Protein AF-A0A2S5DMB1-F1 (afdb_monomer_lite)

Radius of gyration: 17.58 Å; chains: 1; bounding box: 36×30×65 Å

pLDDT: mean 81.44, std 17.55, range [37.91, 97.0]

Sequence (136 aa):
MNVGLAYHMALEALRQGRATDTDMNHLALALNMAMALCELGRGADELSRVHEAQDALVRCEPYSRTVGHWIVNGDTYKLLCDVLGLHDQQLAQAKQKEIREACKYVNRQRHAGNVIRLEEVAGHDREAGIERGSAV

Organism: NCBI:txid488447

Secondary structure (DSSP, 8-state):
--HHHHHHHHHHHHHTT---HHHHHHHHHHHHHHHHHHHTTSSGGGHHHHHHHHHHHHHHHHHHHHHTS----HHHHHHHHHHHHHHHHHHHH--HHHHHHHHHHHHHHHHHT-S--PPP----------------

Foldseek 3Di:
DPLLVLQVVLLVCQVVQNHALSNLQSLLVLLLLLLLLLVVVLPVVCNVLSVVLNVQSVVQQVVCLVVVTTHDDPVSSVSSVVSSVSSVVSVVPDDPVSSVSSVVVSVVVVVVVNGDDRDHPPDPPPCPDPPDDDDD

Structure (mmCIF, N/CA/C/O backbone):
data_AF-A0A2S5DMB1-F1
#
_entry.id   AF-A0A2S5DMB1-F1
#
loop_
_atom_site.group_PDB
_atom_site.id
_atom_site.type_symbol
_atom_site.label_atom_id
_atom_site.label_alt_id
_atom_site.label_comp_id
_atom_site.label_asym_id
_atom_site.label_entity_id
_atom_site.label_seq_id
_atom_site.pdbx_PDB_ins_code
_atom_site.Cartn_x
_atom_site.Cartn_y
_atom_site.Cartn_z
_atom_site.occupancy
_atom_site.B_iso_or_equiv
_atom_site.auth_seq_id
_atom_site.auth_comp_id
_atom_site.auth_asym_id
_atom_site.auth_atom_id
_atom_site.pdbx_PDB_model_num
ATOM 1 N N . MET A 1 1 ? -10.252 15.011 -5.453 1.00 47.59 1 MET A N 1
ATOM 2 C CA . MET A 1 1 ? -10.346 13.619 -5.942 1.00 47.59 1 MET A CA 1
ATOM 3 C C . MET A 1 1 ? -10.550 12.720 -4.727 1.00 47.59 1 MET A C 1
ATOM 5 O O . MET A 1 1 ? -9.882 12.952 -3.727 1.00 47.59 1 MET A O 1
ATOM 9 N N . ASN A 1 2 ? -11.518 11.797 -4.745 1.00 60.41 2 ASN A N 1
ATOM 10 C CA . ASN A 1 2 ? -11.682 10.825 -3.656 1.00 60.41 2 ASN A CA 1
ATOM 11 C C . ASN A 1 2 ? -10.472 9.882 -3.695 1.00 60.41 2 ASN A C 1
ATOM 13 O O . ASN A 1 2 ? -10.219 9.296 -4.746 1.00 60.41 2 ASN A O 1
ATOM 17 N N . VAL A 1 3 ? -9.721 9.776 -2.594 1.00 62.50 3 VAL A N 1
ATOM 18 C CA . VAL A 1 3 ? -8.474 8.994 -2.536 1.00 62.50 3 VAL A CA 1
ATOM 19 C C . VAL A 1 3 ? -8.703 7.543 -2.977 1.00 62.50 3 VAL A C 1
ATOM 21 O O . VAL A 1 3 ? -7.861 7.002 -3.681 1.00 62.50 3 VAL A O 1
ATOM 24 N N . GLY A 1 4 ? -9.896 6.996 -2.688 1.00 73.81 4 GLY A N 1
ATOM 25 C CA . GLY A 1 4 ? -10.369 5.684 -3.138 1.00 73.81 4 GLY A CA 1
ATOM 26 C C . GLY A 1 4 ? -10.290 5.482 -4.649 1.00 73.81 4 GLY A C 1
ATOM 27 O O . GLY A 1 4 ? -9.726 4.517 -5.146 1.00 73.81 4 GLY A O 1
ATOM 28 N N . LEU A 1 5 ? -10.823 6.441 -5.405 1.00 83.62 5 LEU A N 1
ATOM 29 C CA . LEU A 1 5 ? -10.859 6.357 -6.864 1.00 83.62 5 LEU A CA 1
ATOM 30 C C . LEU A 1 5 ? -9.452 6.476 -7.474 1.00 83.62 5 LEU A C 1
ATOM 32 O O . LEU A 1 5 ? -9.167 5.834 -8.480 1.00 83.62 5 LEU A O 1
ATOM 36 N N . ALA A 1 6 ? -8.576 7.277 -6.861 1.00 88.19 6 ALA A N 1
ATOM 37 C CA . ALA A 1 6 ? -7.246 7.558 -7.391 1.00 88.19 6 ALA A CA 1
ATOM 38 C C . ALA A 1 6 ? -6.351 6.309 -7.429 1.00 88.19 6 ALA A C 1
ATOM 40 O O . ALA A 1 6 ? -5.751 6.029 -8.465 1.00 88.19 6 ALA A O 1
ATOM 41 N N . TYR A 1 7 ? -6.285 5.528 -6.342 1.00 91.31 7 TYR A N 1
ATOM 42 C CA . TYR A 1 7 ? -5.443 4.324 -6.330 1.00 91.31 7 TYR A CA 1
ATOM 43 C C . TYR A 1 7 ? -6.044 3.161 -7.123 1.00 91.31 7 TYR A C 1
ATOM 45 O O . TYR A 1 7 ? -5.295 2.378 -7.697 1.00 91.31 7 TYR A O 1
ATOM 53 N N . HIS A 1 8 ? -7.374 3.063 -7.230 1.00 93.50 8 HIS A N 1
ATOM 54 C CA . HIS A 1 8 ? -8.011 2.066 -8.101 1.00 93.50 8 HIS A CA 1
ATOM 55 C C . HIS A 1 8 ? -7.725 2.344 -9.584 1.00 93.50 8 HIS A C 1
ATOM 57 O O . HIS A 1 8 ? -7.409 1.426 -10.339 1.00 93.50 8 HIS A O 1
ATOM 63 N N . MET A 1 9 ? -7.750 3.617 -10.001 1.00 93.50 9 MET A N 1
ATOM 64 C CA . MET A 1 9 ? -7.320 4.012 -11.349 1.00 93.50 9 MET A CA 1
ATOM 65 C C . MET A 1 9 ? -5.828 3.749 -11.573 1.00 93.50 9 MET A C 1
ATOM 67 O O . MET A 1 9 ? -5.454 3.241 -12.629 1.00 93.50 9 MET A O 1
ATOM 71 N N . ALA A 1 10 ? -4.990 4.036 -10.575 1.00 94.19 10 ALA A N 1
ATOM 72 C CA . ALA A 1 10 ? -3.560 3.756 -10.634 1.00 94.19 10 ALA A CA 1
ATOM 73 C C . ALA A 1 10 ? -3.262 2.256 -10.787 1.00 94.19 10 ALA A C 1
ATOM 75 O O . ALA A 1 10 ? -2.401 1.871 -11.575 1.00 94.19 10 ALA A O 1
ATOM 76 N N . LEU A 1 11 ? -4.004 1.396 -10.082 1.00 94.62 11 LEU A N 1
ATOM 77 C CA . LEU A 1 11 ? -3.867 -0.057 -10.167 1.00 94.62 11 LEU A CA 1
ATOM 78 C C . LEU A 1 11 ? -4.248 -0.584 -11.559 1.00 94.62 11 LEU A C 1
ATOM 80 O O . LEU A 1 11 ? -3.586 -1.473 -12.097 1.00 94.62 11 LEU A O 1
ATOM 84 N N . GLU A 1 12 ? -5.288 -0.019 -12.169 1.00 94.50 12 GLU A N 1
ATOM 85 C CA . GLU A 1 12 ? -5.675 -0.349 -13.540 1.00 94.50 12 GLU A CA 1
ATOM 86 C C . GLU A 1 12 ? -4.641 0.151 -14.561 1.00 94.50 12 GLU A C 1
ATOM 88 O O . GLU A 1 12 ? -4.271 -0.586 -15.476 1.00 94.50 12 GLU A O 1
ATOM 93 N N . ALA A 1 13 ? -4.111 1.365 -14.383 1.00 93.25 13 ALA A N 1
ATOM 94 C CA . ALA A 1 13 ? -3.025 1.882 -15.212 1.00 93.25 13 ALA A CA 1
ATOM 95 C C . ALA A 1 13 ? -1.773 0.997 -15.108 1.00 93.25 13 ALA A C 1
ATOM 97 O O . ALA A 1 13 ? -1.157 0.679 -16.128 1.00 93.25 13 ALA A O 1
ATOM 98 N N . LEU A 1 14 ? -1.441 0.527 -13.902 1.00 93.19 14 LEU A N 1
ATOM 99 C CA . LEU A 1 14 ? -0.328 -0.390 -13.658 1.00 93.19 14 LEU A CA 1
ATOM 100 C C . LEU A 1 14 ? -0.544 -1.732 -14.364 1.00 93.19 14 LEU A C 1
ATOM 102 O O . LEU A 1 14 ? 0.359 -2.222 -15.038 1.00 93.19 14 LEU A O 1
ATOM 106 N N . ARG A 1 15 ? -1.762 -2.286 -14.300 1.00 93.06 15 ARG A N 1
ATOM 107 C CA . ARG A 1 15 ? -2.136 -3.523 -15.010 1.00 93.06 15 ARG A CA 1
ATOM 108 C C . ARG A 1 15 ? -1.957 -3.409 -16.525 1.00 93.06 15 ARG A C 1
ATOM 110 O O . ARG A 1 15 ? -1.623 -4.389 -17.185 1.00 93.06 15 ARG A O 1
ATOM 117 N N . GLN A 1 16 ? -2.193 -2.222 -17.078 1.00 91.25 16 GLN A N 1
ATOM 118 C CA . GLN A 1 16 ? -2.045 -1.937 -18.506 1.00 91.25 16 GLN A CA 1
ATOM 119 C C . GLN A 1 16 ? -0.610 -1.552 -18.913 1.00 91.25 16 GLN A C 1
ATOM 121 O O . GLN A 1 16 ? -0.381 -1.299 -20.096 1.00 91.25 16 GLN A O 1
ATOM 126 N N . GLY A 1 17 ? 0.337 -1.466 -17.969 1.00 89.00 17 GLY A N 1
ATOM 127 C CA . GLY A 1 17 ? 1.700 -0.980 -18.224 1.00 89.00 17 GLY A CA 1
ATOM 128 C C . GLY A 1 17 ? 1.767 0.517 -18.552 1.00 89.00 17 GLY A C 1
ATOM 129 O O . GLY A 1 17 ? 2.652 0.954 -19.281 1.00 89.00 17 GLY A O 1
ATOM 130 N N . ARG A 1 18 ? 0.794 1.303 -18.072 1.00 90.50 18 ARG A N 1
ATOM 131 C CA . ARG A 1 18 ? 0.637 2.746 -18.341 1.00 90.50 18 ARG A CA 1
ATOM 132 C C . ARG A 1 18 ? 0.703 3.608 -17.080 1.00 90.50 18 ARG A C 1
ATOM 134 O O . ARG A 1 18 ? 0.425 4.801 -17.164 1.00 90.50 18 ARG A O 1
ATOM 141 N N . ALA A 1 19 ? 1.019 3.016 -15.929 1.00 91.62 19 ALA A N 1
ATOM 142 C CA . ALA A 1 19 ? 1.144 3.762 -14.685 1.00 91.62 19 ALA A CA 1
ATOM 143 C C . ALA A 1 19 ? 2.264 4.802 -14.789 1.00 91.62 19 ALA A C 1
ATOM 145 O O . ALA A 1 19 ? 3.372 4.516 -15.245 1.00 91.62 19 ALA A O 1
ATOM 146 N N . THR A 1 20 ? 1.939 6.010 -14.354 1.00 89.44 20 THR A N 1
ATOM 147 C CA . THR A 1 20 ? 2.851 7.141 -14.199 1.00 89.44 20 THR A CA 1
ATOM 148 C C . THR A 1 20 ? 3.368 7.218 -12.765 1.00 89.44 20 THR A C 1
ATOM 150 O O . THR A 1 20 ? 2.809 6.603 -11.859 1.00 89.44 20 THR A O 1
ATOM 153 N N . ASP A 1 21 ? 4.372 8.051 -12.505 1.00 87.38 21 ASP A N 1
ATOM 154 C CA . ASP A 1 21 ? 4.840 8.296 -11.132 1.00 87.38 21 ASP A CA 1
ATOM 155 C C . ASP A 1 21 ? 3.736 8.849 -10.225 1.00 87.38 21 ASP A C 1
ATOM 157 O O . ASP A 1 21 ? 3.696 8.565 -9.029 1.00 87.38 21 ASP A O 1
ATOM 161 N N . THR A 1 22 ? 2.791 9.602 -10.794 1.00 88.62 22 THR A N 1
ATOM 162 C CA . THR A 1 22 ? 1.613 10.080 -10.061 1.00 88.62 22 THR A CA 1
ATOM 163 C C . THR A 1 22 ? 0.719 8.914 -9.636 1.00 88.62 22 THR A C 1
ATOM 165 O O . THR A 1 22 ? 0.284 8.865 -8.485 1.00 88.62 22 THR A O 1
ATOM 168 N N . ASP A 1 23 ? 0.483 7.945 -10.523 1.00 91.62 23 ASP A N 1
ATOM 169 C CA . ASP A 1 23 ? -0.277 6.731 -10.205 1.00 91.62 23 ASP A CA 1
ATOM 170 C C . ASP A 1 23 ? 0.407 5.939 -9.088 1.00 91.62 23 ASP A C 1
ATOM 172 O O . ASP A 1 23 ? -0.218 5.559 -8.096 1.00 91.62 23 ASP A O 1
ATOM 176 N N . MET A 1 24 ? 1.721 5.769 -9.194 1.00 91.25 24 MET A N 1
ATOM 177 C CA . MET A 1 24 ? 2.496 5.035 -8.200 1.00 91.25 24 MET A CA 1
ATOM 178 C C . MET A 1 24 ? 2.544 5.750 -6.848 1.00 91.25 24 MET A C 1
ATOM 180 O O . MET A 1 24 ? 2.471 5.100 -5.805 1.00 91.25 24 MET A O 1
ATOM 184 N N . ASN A 1 25 ? 2.564 7.084 -6.837 1.00 88.88 25 ASN A N 1
ATOM 185 C CA . ASN A 1 25 ? 2.428 7.874 -5.616 1.00 88.88 25 ASN A CA 1
ATOM 186 C C . ASN A 1 25 ? 1.043 7.728 -4.967 1.00 88.88 25 ASN A C 1
ATOM 188 O O . ASN A 1 25 ? 0.949 7.689 -3.737 1.00 88.88 25 ASN A O 1
ATOM 192 N N . HIS A 1 26 ? -0.033 7.592 -5.752 1.00 91.31 26 HIS A N 1
ATOM 193 C CA . HIS A 1 26 ? -1.355 7.270 -5.206 1.00 91.31 26 HIS A CA 1
ATOM 194 C C . HIS A 1 26 ? -1.382 5.881 -4.558 1.00 91.31 26 HIS A C 1
ATOM 196 O O . HIS A 1 26 ? -1.929 5.740 -3.461 1.00 91.31 26 HIS A O 1
ATOM 202 N N . LEU A 1 27 ? -0.758 4.878 -5.188 1.00 94.19 27 LEU A N 1
ATOM 203 C CA . LEU A 1 27 ? -0.616 3.537 -4.608 1.00 94.19 27 LEU A CA 1
ATOM 204 C C . LEU A 1 27 ? 0.197 3.583 -3.308 1.00 94.1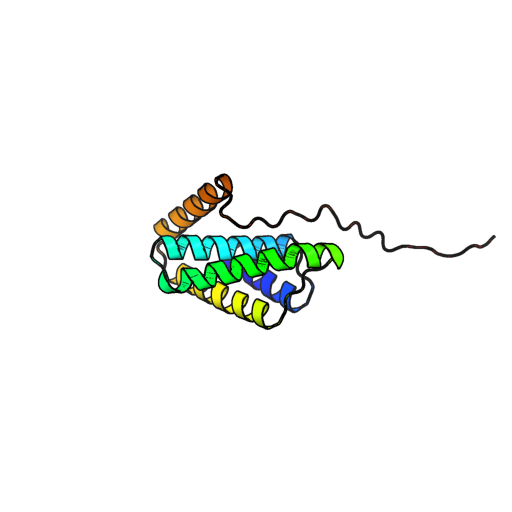9 27 LEU A C 1
ATOM 206 O O . LEU A 1 27 ? -0.259 3.079 -2.284 1.00 94.19 27 LEU A O 1
ATOM 210 N N . ALA A 1 28 ? 1.352 4.254 -3.311 1.00 92.31 28 ALA A N 1
ATOM 211 C CA . ALA A 1 28 ? 2.190 4.407 -2.125 1.00 92.31 28 ALA A CA 1
ATOM 212 C C . ALA A 1 28 ? 1.419 5.072 -0.974 1.00 92.31 28 ALA A C 1
ATOM 214 O O . ALA A 1 28 ? 1.441 4.584 0.156 1.00 92.31 28 ALA A O 1
ATOM 215 N N . LEU A 1 29 ? 0.679 6.153 -1.247 1.00 90.19 29 LEU A N 1
ATOM 216 C CA . LEU A 1 29 ? -0.155 6.816 -0.244 1.00 90.19 29 LEU A CA 1
ATOM 217 C C . LEU A 1 29 ? -1.206 5.868 0.352 1.00 90.19 29 LEU A C 1
ATOM 219 O O . LEU A 1 29 ? -1.371 5.854 1.572 1.00 90.19 29 LEU A O 1
ATOM 223 N N . ALA A 1 30 ? -1.887 5.075 -0.478 1.00 93.38 30 ALA A N 1
ATOM 224 C CA . ALA A 1 30 ? -2.884 4.110 -0.021 1.00 93.38 30 ALA A CA 1
ATOM 225 C C . ALA A 1 30 ? -2.264 3.024 0.877 1.00 93.38 30 ALA A C 1
ATOM 227 O O . ALA A 1 30 ? -2.780 2.765 1.963 1.00 93.38 30 ALA A O 1
ATOM 228 N N . LEU A 1 31 ? -1.109 2.464 0.498 1.00 94.69 31 LEU A N 1
ATOM 229 C CA . LEU A 1 31 ? -0.389 1.481 1.320 1.00 94.69 31 LEU A CA 1
ATOM 230 C C . LEU A 1 31 ? 0.072 2.075 2.660 1.00 94.69 31 LEU A C 1
ATOM 232 O O . LEU A 1 31 ? -0.092 1.460 3.712 1.00 94.69 31 LEU A O 1
ATOM 236 N N . ASN A 1 32 ? 0.589 3.305 2.647 1.00 93.25 32 ASN A N 1
ATOM 237 C CA . ASN A 1 32 ? 0.995 4.009 3.865 1.00 93.25 32 ASN A CA 1
ATOM 238 C C . ASN A 1 32 ? -0.199 4.273 4.800 1.00 93.25 32 ASN A C 1
ATOM 240 O O . ASN A 1 32 ? -0.072 4.176 6.022 1.00 93.25 32 ASN A O 1
ATOM 244 N N . MET A 1 33 ? -1.368 4.591 4.238 1.00 92.56 33 MET A N 1
ATOM 245 C CA . MET A 1 33 ? -2.609 4.732 5.000 1.00 92.56 33 MET A CA 1
ATOM 246 C C . MET A 1 33 ? -3.090 3.389 5.557 1.00 92.56 33 MET A C 1
ATOM 248 O O . MET A 1 33 ? -3.521 3.346 6.709 1.00 92.56 33 MET A O 1
ATOM 252 N N . ALA A 1 34 ? -2.977 2.302 4.790 1.00 95.00 34 ALA A N 1
ATOM 253 C CA . ALA A 1 34 ? -3.315 0.959 5.252 1.00 95.00 34 ALA A CA 1
ATOM 254 C C . ALA A 1 34 ? -2.447 0.530 6.443 1.00 95.00 34 ALA A C 1
ATOM 256 O O . ALA A 1 34 ? -2.975 0.046 7.445 1.00 95.00 34 ALA A O 1
ATOM 257 N N . MET A 1 35 ? -1.138 0.799 6.381 1.00 94.62 35 MET A N 1
ATOM 258 C CA . MET A 1 35 ? -0.189 0.562 7.475 1.00 94.62 35 MET A CA 1
ATOM 259 C C . MET A 1 35 ? -0.580 1.370 8.716 1.00 94.62 35 MET A C 1
ATOM 261 O O . MET A 1 35 ? -0.724 0.818 9.802 1.00 94.62 35 MET A O 1
ATOM 265 N N . ALA A 1 36 ? -0.828 2.673 8.553 1.00 92.38 36 ALA A N 1
ATOM 266 C CA . ALA A 1 36 ? -1.221 3.541 9.660 1.00 92.38 36 ALA A CA 1
ATOM 267 C C . ALA A 1 36 ? -2.529 3.089 10.332 1.00 92.38 36 ALA A C 1
ATOM 269 O O . ALA A 1 36 ? -2.686 3.238 11.540 1.00 92.38 36 ALA A O 1
ATOM 270 N N . LEU A 1 37 ? -3.473 2.541 9.565 1.00 92.81 37 LEU A N 1
ATOM 271 C CA . LEU A 1 37 ? -4.716 1.991 10.102 1.00 92.81 37 LEU A CA 1
ATOM 272 C C . LEU A 1 37 ? -4.485 0.653 10.822 1.00 92.81 37 LEU A C 1
ATOM 274 O O . LEU A 1 37 ? -5.076 0.455 11.884 1.00 92.81 37 LEU A O 1
ATOM 278 N N . CYS A 1 38 ? -3.584 -0.204 10.328 1.00 94.25 38 CYS A N 1
ATOM 279 C CA . CYS A 1 38 ? -3.158 -1.417 11.038 1.00 94.25 38 CYS A CA 1
ATOM 280 C C . CYS A 1 38 ? -2.554 -1.081 12.409 1.00 94.25 38 CYS A C 1
ATOM 282 O O . CYS A 1 38 ? -2.963 -1.657 13.413 1.00 94.25 38 CYS A O 1
ATOM 284 N N . GLU A 1 39 ? -1.669 -0.082 12.465 1.00 89.50 39 GLU A N 1
ATOM 285 C CA . GLU A 1 39 ? -1.036 0.425 13.697 1.00 89.50 39 GLU A CA 1
ATOM 286 C C . GLU A 1 39 ? -2.044 1.017 14.698 1.00 89.50 39 GLU A C 1
ATOM 288 O O . GLU A 1 39 ? -1.827 1.018 15.909 1.00 89.50 39 GLU A O 1
ATOM 293 N N . LEU A 1 40 ? -3.188 1.501 14.208 1.00 88.56 40 LEU A N 1
ATOM 294 C CA . LEU A 1 40 ? -4.310 1.962 15.034 1.00 88.56 40 LEU A CA 1
ATOM 295 C C . LEU A 1 40 ? -5.286 0.827 15.404 1.00 88.56 40 LEU A C 1
ATOM 297 O O . LEU A 1 40 ? -6.359 1.087 15.950 1.00 88.56 40 LEU A O 1
ATOM 301 N N . GLY A 1 41 ? -4.929 -0.428 15.116 1.00 90.12 41 GLY A N 1
ATOM 302 C CA . GLY A 1 41 ? -5.691 -1.627 15.466 1.00 90.12 41 GLY A CA 1
ATOM 303 C C . GLY A 1 41 ? -6.706 -2.080 14.412 1.00 90.12 41 GLY A C 1
ATOM 304 O O . GLY A 1 41 ? -7.491 -2.991 14.673 1.00 90.12 41 GLY A O 1
ATOM 305 N N . ARG A 1 42 ? -6.733 -1.474 13.218 1.00 91.12 42 ARG A N 1
ATOM 306 C CA . ARG A 1 42 ? -7.642 -1.861 12.126 1.00 91.12 42 ARG A CA 1
ATOM 307 C C . ARG A 1 42 ? -6.939 -2.813 11.166 1.00 91.12 42 ARG A C 1
ATOM 309 O O . ARG A 1 42 ? -6.265 -2.373 10.245 1.00 91.12 42 ARG A O 1
ATOM 316 N N . GLY A 1 43 ? -7.126 -4.115 11.373 1.00 91.25 43 GLY A N 1
ATOM 317 C CA . GLY A 1 43 ? -6.443 -5.142 10.579 1.00 91.25 43 GLY A CA 1
ATOM 318 C C . GLY A 1 43 ? -4.988 -5.341 11.004 1.00 91.25 43 GLY A C 1
ATOM 319 O O . GLY A 1 43 ? -4.135 -5.557 10.156 1.00 91.25 43 GLY A O 1
ATOM 320 N N . ALA A 1 44 ? -4.700 -5.246 12.307 1.00 92.06 44 ALA A N 1
ATOM 321 C CA . ALA A 1 44 ? -3.346 -5.379 12.853 1.00 92.06 44 ALA A CA 1
ATOM 322 C C . ALA A 1 44 ? -2.633 -6.674 12.411 1.00 92.06 44 ALA A C 1
ATOM 324 O O . ALA A 1 44 ? -1.433 -6.648 12.151 1.00 92.06 44 ALA A O 1
ATOM 325 N N . ASP A 1 45 ? -3.378 -7.772 12.249 1.00 95.12 45 ASP A N 1
ATOM 326 C CA . ASP A 1 45 ? -2.844 -9.065 11.798 1.00 95.12 45 ASP A CA 1
ATOM 327 C C . ASP A 1 45 ? -2.313 -9.031 10.349 1.00 95.12 45 ASP A C 1
ATOM 329 O O . ASP A 1 45 ? -1.485 -9.855 9.970 1.00 95.12 45 ASP A O 1
ATOM 333 N N . GLU A 1 46 ? -2.731 -8.049 9.544 1.00 96.31 46 GLU A N 1
ATOM 334 C CA . GLU A 1 46 ? -2.296 -7.879 8.153 1.00 96.31 46 GLU A CA 1
ATOM 335 C C . GLU A 1 46 ? -1.078 -6.948 8.015 1.00 96.31 46 GLU A C 1
ATOM 337 O O . GLU A 1 46 ? -0.579 -6.755 6.906 1.00 96.31 46 GLU A O 1
ATOM 342 N N . LEU A 1 47 ? -0.551 -6.382 9.111 1.00 94.19 47 LEU A N 1
ATOM 343 C CA . LEU A 1 47 ? 0.545 -5.401 9.066 1.00 94.19 47 LEU A CA 1
ATOM 344 C C . LEU A 1 47 ? 1.775 -5.924 8.306 1.00 94.19 47 LEU A C 1
ATOM 346 O O . LEU A 1 47 ? 2.351 -5.206 7.489 1.00 94.19 47 LEU A O 1
ATOM 350 N N . SER A 1 48 ? 2.141 -7.194 8.507 1.00 94.44 48 SER A N 1
ATOM 351 C CA . SER A 1 48 ? 3.260 -7.817 7.784 1.00 94.44 48 SER A CA 1
ATOM 352 C C . SER A 1 48 ? 3.031 -7.847 6.271 1.00 94.44 48 SER A C 1
ATOM 354 O O . SER A 1 48 ? 3.968 -7.648 5.504 1.00 94.44 48 SER A O 1
ATOM 356 N N . ARG A 1 49 ? 1.789 -8.077 5.834 1.00 95.81 49 ARG A N 1
ATOM 357 C CA . ARG A 1 49 ? 1.420 -8.121 4.415 1.00 95.81 49 ARG A CA 1
ATOM 358 C C . ARG A 1 49 ? 1.401 -6.726 3.799 1.00 95.81 49 ARG A C 1
ATOM 360 O O . ARG A 1 49 ? 1.794 -6.551 2.648 1.00 95.81 49 ARG A O 1
ATOM 367 N N . VAL A 1 50 ? 0.990 -5.720 4.573 1.00 95.88 50 VAL A N 1
ATOM 368 C CA . VAL A 1 50 ? 1.087 -4.315 4.160 1.00 95.88 50 VAL A CA 1
ATOM 369 C C . VAL A 1 50 ? 2.548 -3.915 3.950 1.00 95.88 50 VAL A C 1
ATOM 371 O O . VAL A 1 50 ? 2.859 -3.316 2.922 1.00 95.88 50 VAL A O 1
ATOM 374 N N . HIS A 1 51 ? 3.447 -4.290 4.865 1.00 94.31 51 HIS A N 1
ATOM 375 C CA . HIS A 1 51 ? 4.885 -4.057 4.701 1.00 94.31 51 HIS A CA 1
ATOM 376 C C . HIS A 1 51 ? 5.466 -4.786 3.486 1.00 94.31 51 HIS A C 1
ATOM 378 O O . HIS A 1 51 ? 6.238 -4.203 2.731 1.00 94.31 51 HIS A O 1
ATOM 384 N N . GLU A 1 52 ? 5.044 -6.023 3.226 1.00 95.12 52 GLU A N 1
ATOM 385 C CA . GLU A 1 52 ? 5.475 -6.754 2.033 1.00 95.12 52 GLU A CA 1
ATOM 386 C C . GLU A 1 52 ? 5.072 -6.031 0.734 1.00 95.12 52 GLU A C 1
ATOM 388 O O . GLU A 1 52 ? 5.880 -5.910 -0.192 1.00 95.12 52 GLU A O 1
ATOM 393 N N . ALA A 1 53 ? 3.841 -5.510 0.670 1.00 95.31 53 ALA A N 1
ATOM 394 C CA . ALA A 1 53 ? 3.342 -4.751 -0.478 1.00 95.31 53 ALA A CA 1
ATOM 395 C C . ALA A 1 53 ? 4.090 -3.424 -0.661 1.00 95.31 53 ALA A C 1
ATOM 397 O O . ALA A 1 53 ? 4.425 -3.035 -1.782 1.00 95.31 53 ALA A O 1
ATOM 398 N N . GLN A 1 54 ? 4.375 -2.750 0.452 1.00 93.50 54 GLN A N 1
ATOM 399 C CA . GLN A 1 54 ? 5.215 -1.563 0.519 1.00 93.50 54 GLN A CA 1
ATOM 400 C C . GLN A 1 54 ? 6.610 -1.853 -0.071 1.00 93.50 54 GLN A C 1
ATOM 402 O O . GLN A 1 54 ? 7.017 -1.216 -1.046 1.00 93.50 54 GLN A O 1
ATOM 407 N N . ASP A 1 55 ? 7.309 -2.868 0.434 1.00 92.06 55 ASP A N 1
ATOM 408 C CA . ASP A 1 55 ? 8.644 -3.227 -0.048 1.00 92.06 55 ASP A CA 1
ATOM 409 C C . ASP A 1 55 ? 8.638 -3.645 -1.524 1.00 92.06 55 ASP A C 1
ATOM 411 O O . ASP A 1 55 ? 9.574 -3.344 -2.268 1.00 92.06 55 ASP A O 1
ATOM 415 N N . ALA A 1 56 ? 7.584 -4.331 -1.974 1.00 91.62 56 ALA A N 1
ATOM 416 C CA . ALA A 1 56 ? 7.433 -4.706 -3.374 1.00 91.62 56 ALA A CA 1
ATOM 417 C C . ALA A 1 56 ? 7.348 -3.479 -4.289 1.00 91.62 56 ALA A C 1
ATOM 419 O O . ALA A 1 56 ? 7.999 -3.459 -5.333 1.00 91.62 56 ALA A O 1
ATOM 420 N N . LEU A 1 57 ? 6.623 -2.437 -3.872 1.00 90.00 57 LEU A N 1
ATOM 421 C CA . LEU A 1 57 ? 6.509 -1.192 -4.629 1.00 90.00 57 LEU A CA 1
ATOM 422 C C . LEU A 1 57 ? 7.871 -0.494 -4.785 1.00 90.00 57 LEU A C 1
ATOM 424 O O . LEU A 1 57 ? 8.216 -0.063 -5.885 1.00 90.00 57 LEU A O 1
ATOM 428 N N . VAL A 1 58 ? 8.671 -0.451 -3.713 1.00 88.50 58 VAL A N 1
ATOM 429 C CA . VAL A 1 58 ? 10.032 0.124 -3.724 1.00 88.50 58 VAL A CA 1
ATOM 430 C C . VAL A 1 58 ? 10.963 -0.668 -4.639 1.00 88.50 58 VAL A C 1
ATOM 432 O O . VAL A 1 58 ? 11.707 -0.087 -5.427 1.00 88.50 58 VAL A O 1
ATOM 435 N N . ARG A 1 59 ? 10.909 -2.007 -4.596 1.00 87.69 59 ARG A N 1
ATOM 436 C CA . ARG A 1 59 ? 11.758 -2.862 -5.446 1.00 87.69 59 ARG A CA 1
ATOM 437 C C . ARG A 1 59 ? 11.526 -2.649 -6.944 1.00 87.69 59 ARG A C 1
ATOM 439 O O . ARG A 1 59 ? 12.430 -2.915 -7.734 1.00 87.69 59 ARG A O 1
ATOM 446 N N . CYS A 1 60 ? 10.348 -2.176 -7.342 1.00 85.31 60 CYS A N 1
ATOM 447 C CA . CYS A 1 60 ? 10.020 -1.926 -8.744 1.00 85.31 60 CYS A CA 1
ATOM 448 C C . CYS A 1 60 ? 10.581 -0.601 -9.279 1.00 85.31 60 CYS A C 1
ATOM 450 O O . CYS A 1 60 ? 10.712 -0.447 -10.495 1.00 85.31 60 CYS A O 1
ATOM 452 N N . GLU A 1 61 ? 10.949 0.340 -8.409 1.00 83.44 61 GLU A N 1
ATOM 453 C CA . GLU A 1 61 ? 11.377 1.685 -8.806 1.00 83.44 61 GLU A CA 1
ATOM 454 C C . GLU A 1 61 ? 12.650 1.702 -9.676 1.00 83.44 61 GLU A C 1
ATOM 456 O O . GLU A 1 61 ? 12.610 2.295 -10.760 1.00 83.44 61 GLU A O 1
ATOM 461 N N . PRO A 1 62 ? 13.760 1.018 -9.320 1.00 83.88 62 PRO A N 1
ATOM 462 C CA . PRO A 1 62 ? 14.992 1.080 -10.114 1.00 83.88 62 PRO A CA 1
ATOM 463 C C . PRO A 1 62 ? 14.825 0.495 -11.522 1.00 83.88 62 PRO A C 1
ATOM 465 O O . PRO A 1 62 ? 15.355 1.023 -12.503 1.00 83.88 62 PRO A O 1
ATOM 468 N N . TYR A 1 63 ? 14.056 -0.592 -11.631 1.00 80.38 63 TYR A N 1
ATOM 469 C CA . TYR A 1 63 ? 13.764 -1.215 -12.918 1.00 80.38 63 TYR A CA 1
ATOM 470 C C . TYR A 1 63 ? 12.899 -0.299 -13.786 1.00 80.38 63 TYR A C 1
ATOM 472 O O . TYR A 1 63 ? 13.232 -0.064 -14.946 1.00 80.38 63 TYR A O 1
ATOM 480 N N . SER A 1 64 ? 11.854 0.292 -13.202 1.00 80.75 64 SER A N 1
ATOM 481 C CA . SER A 1 64 ? 10.931 1.194 -13.903 1.00 80.75 64 SER A CA 1
ATOM 482 C C . SER A 1 64 ? 11.642 2.435 -14.450 1.00 80.75 64 SER A C 1
ATOM 484 O O . SER A 1 64 ? 11.377 2.846 -15.579 1.00 80.75 64 SER A O 1
ATOM 486 N N . ARG A 1 65 ? 12.633 2.968 -13.718 1.00 78.38 65 ARG A N 1
ATOM 487 C CA . ARG A 1 65 ? 13.513 4.051 -14.199 1.00 78.38 65 ARG A CA 1
ATOM 488 C C . ARG A 1 65 ? 14.344 3.655 -15.419 1.00 78.38 65 ARG A C 1
ATOM 490 O O . ARG A 1 65 ? 14.594 4.490 -16.280 1.00 78.38 65 ARG A O 1
ATOM 497 N N . THR A 1 66 ? 14.755 2.392 -15.507 1.00 80.56 66 THR A N 1
ATOM 498 C CA . THR A 1 66 ? 15.568 1.884 -16.623 1.00 80.56 66 THR A CA 1
ATOM 499 C C . THR A 1 66 ? 14.729 1.677 -17.886 1.00 80.56 66 THR A C 1
ATOM 501 O O . THR A 1 66 ? 15.185 1.977 -18.985 1.00 80.56 66 THR A O 1
ATOM 504 N N . VAL A 1 67 ? 13.500 1.171 -17.743 1.00 79.31 67 VAL A N 1
ATOM 505 C CA . VAL A 1 67 ? 12.618 0.850 -18.882 1.00 79.31 67 VAL A CA 1
ATOM 506 C C . VAL A 1 67 ? 11.656 1.985 -19.259 1.00 79.31 67 VAL A C 1
ATOM 508 O O . VAL A 1 67 ? 10.972 1.899 -20.279 1.00 79.31 67 VAL A O 1
ATOM 511 N N . GLY A 1 68 ? 11.584 3.046 -18.451 1.00 75.50 68 GLY A N 1
ATOM 512 C CA . GLY A 1 68 ? 10.755 4.232 -18.696 1.00 75.50 68 GLY A CA 1
ATOM 513 C C . GLY A 1 68 ? 9.257 4.047 -18.424 1.00 75.50 68 GLY A C 1
ATOM 514 O O . GLY A 1 68 ? 8.463 4.906 -18.796 1.00 75.50 68 GLY A O 1
ATOM 515 N N . HIS A 1 69 ? 8.853 2.934 -17.810 1.00 81.31 69 HIS A N 1
ATOM 516 C CA . HIS A 1 69 ? 7.468 2.661 -17.421 1.00 81.31 69 HIS A CA 1
ATOM 517 C C . HIS A 1 69 ? 7.410 1.688 -16.240 1.00 81.31 69 HIS A C 1
ATOM 519 O O . HIS A 1 69 ? 8.310 0.873 -16.043 1.00 81.31 69 HIS A O 1
ATOM 525 N N . TRP A 1 70 ? 6.339 1.767 -15.450 1.00 87.81 70 TRP A N 1
ATOM 526 C CA . TRP A 1 70 ? 6.154 0.906 -14.286 1.00 87.81 70 TRP A CA 1
ATOM 527 C C . TRP A 1 70 ? 5.625 -0.471 -14.680 1.00 87.81 70 TRP A C 1
ATOM 529 O O . TRP A 1 70 ? 4.570 -0.590 -15.305 1.00 87.81 70 TRP A O 1
ATOM 539 N N . ILE A 1 71 ? 6.353 -1.516 -14.281 1.00 85.12 71 ILE A N 1
ATOM 540 C CA . ILE A 1 71 ? 5.959 -2.916 -14.467 1.00 85.12 71 ILE A CA 1
ATOM 541 C C . ILE A 1 71 ? 6.138 -3.665 -13.152 1.00 85.12 71 ILE A C 1
ATOM 543 O O . ILE A 1 71 ? 7.162 -3.549 -12.478 1.00 85.12 71 ILE A O 1
ATOM 547 N N . VAL A 1 72 ? 5.149 -4.491 -12.827 1.00 89.44 72 VAL A N 1
ATOM 548 C CA . VAL A 1 72 ? 5.191 -5.440 -11.716 1.00 89.44 72 VAL A CA 1
ATOM 549 C C . VAL A 1 72 ? 4.880 -6.842 -12.236 1.00 89.44 72 VAL A C 1
ATOM 551 O O . VAL A 1 72 ? 4.169 -7.000 -13.229 1.00 89.44 72 VAL A O 1
ATOM 554 N N . ASN A 1 73 ? 5.407 -7.875 -11.579 1.00 90.81 73 ASN A N 1
ATOM 555 C CA . ASN A 1 73 ? 5.020 -9.252 -11.890 1.00 90.81 73 ASN A CA 1
ATOM 556 C C . ASN A 1 73 ? 3.611 -9.569 -11.343 1.00 90.81 73 ASN A C 1
ATOM 558 O O . ASN A 1 73 ? 3.045 -8.807 -10.557 1.00 90.81 73 ASN A O 1
ATOM 562 N N . GLY A 1 74 ? 3.040 -10.704 -11.761 1.00 91.88 74 GLY A N 1
ATOM 563 C CA . GLY A 1 74 ? 1.680 -11.097 -11.370 1.00 91.88 74 GLY A CA 1
ATOM 564 C C . GLY A 1 74 ? 1.488 -11.247 -9.857 1.00 91.88 74 GLY A C 1
ATOM 565 O O . GLY A 1 74 ? 0.449 -10.847 -9.336 1.00 91.88 74 GLY A O 1
ATOM 566 N N . ASP A 1 75 ? 2.500 -11.751 -9.148 1.00 94.19 75 ASP A N 1
ATOM 567 C CA . ASP A 1 75 ? 2.440 -11.940 -7.694 1.00 94.19 75 ASP A CA 1
ATOM 568 C C . ASP A 1 75 ? 2.424 -10.602 -6.950 1.00 94.19 75 ASP A C 1
ATOM 5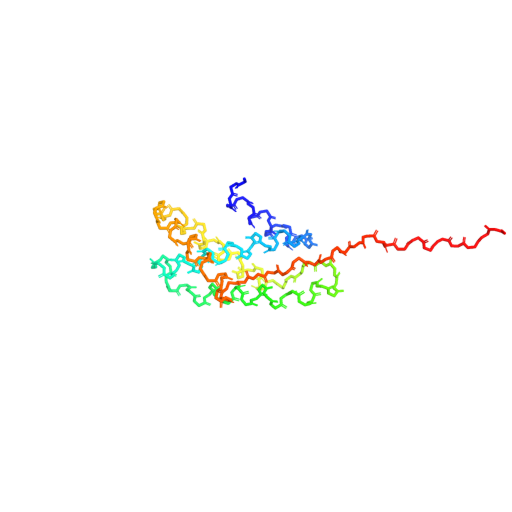70 O O . ASP A 1 75 ? 1.592 -10.392 -6.070 1.00 94.19 75 ASP A O 1
ATOM 574 N N . THR A 1 76 ? 3.272 -9.656 -7.364 1.00 93.06 76 THR A N 1
ATOM 575 C CA . THR A 1 76 ? 3.281 -8.288 -6.827 1.00 93.06 76 THR A CA 1
ATOM 576 C C . THR A 1 76 ? 1.961 -7.591 -7.125 1.00 93.06 76 THR A C 1
ATOM 578 O O . THR A 1 76 ? 1.389 -6.960 -6.242 1.00 93.06 76 THR A O 1
ATOM 581 N N . TYR A 1 77 ? 1.433 -7.736 -8.344 1.00 95.00 77 TYR A N 1
ATOM 582 C CA . TYR A 1 77 ? 0.138 -7.163 -8.699 1.00 95.00 77 TYR A CA 1
ATOM 583 C C . TYR A 1 77 ? -0.983 -7.697 -7.800 1.00 95.00 77 TYR A C 1
ATOM 585 O O . TYR A 1 77 ? -1.765 -6.920 -7.256 1.00 95.00 77 TYR A O 1
ATOM 593 N N . LYS A 1 78 ? -1.032 -9.017 -7.588 1.00 96.50 78 LYS A N 1
ATOM 594 C CA . LYS A 1 78 ? -2.018 -9.650 -6.708 1.00 96.50 78 LYS A CA 1
ATOM 595 C C . LYS A 1 78 ? -1.879 -9.174 -5.260 1.00 96.50 78 LYS A C 1
ATOM 597 O O . LYS A 1 78 ? -2.883 -8.836 -4.643 1.00 96.50 78 LYS A O 1
ATOM 602 N N . LEU A 1 79 ? -0.652 -9.093 -4.745 1.00 96.94 79 LEU A N 1
ATOM 603 C CA . LEU A 1 79 ? -0.377 -8.580 -3.404 1.00 96.94 79 LEU A CA 1
ATOM 604 C C . LEU A 1 79 ? -0.881 -7.136 -3.232 1.00 96.94 79 LEU A C 1
ATOM 606 O O . LEU A 1 79 ? -1.518 -6.827 -2.226 1.00 96.94 79 LEU A O 1
ATOM 610 N N . LEU A 1 80 ? -0.657 -6.272 -4.229 1.00 95.75 80 LEU A N 1
ATOM 611 C CA . LEU A 1 80 ? -1.180 -4.904 -4.229 1.00 95.75 80 LEU A CA 1
ATOM 612 C C . LEU A 1 80 ? -2.714 -4.885 -4.229 1.00 95.75 80 LEU A C 1
ATOM 614 O O . LEU A 1 80 ? -3.301 -4.155 -3.434 1.00 95.75 80 LEU A O 1
ATOM 618 N N . CYS A 1 81 ? -3.369 -5.705 -5.058 1.00 96.31 81 CYS A N 1
ATOM 619 C CA . CYS A 1 81 ? -4.831 -5.836 -5.053 1.00 96.31 81 CYS A CA 1
ATOM 620 C C . CYS A 1 81 ? -5.365 -6.234 -3.671 1.00 96.31 81 CYS A C 1
ATOM 622 O O . CYS A 1 81 ? -6.317 -5.628 -3.182 1.00 96.31 81 CYS A O 1
ATOM 624 N N . ASP A 1 82 ? -4.745 -7.230 -3.037 1.00 96.81 82 ASP A N 1
ATOM 625 C CA . ASP A 1 82 ? -5.189 -7.750 -1.745 1.00 96.81 82 ASP A CA 1
ATOM 626 C C . ASP A 1 82 ? -5.080 -6.682 -0.642 1.00 96.81 82 ASP A C 1
ATOM 628 O O . ASP A 1 82 ? -6.027 -6.468 0.117 1.00 96.81 82 ASP A O 1
ATOM 632 N N . VAL A 1 83 ? -3.956 -5.958 -0.581 1.00 97.00 83 VAL A N 1
ATOM 633 C CA . VAL A 1 83 ? -3.744 -4.905 0.426 1.00 97.00 83 VAL A CA 1
ATOM 634 C C . VAL A 1 83 ? -4.610 -3.669 0.164 1.00 97.00 83 VAL A C 1
ATOM 636 O O . VAL A 1 83 ? -5.104 -3.053 1.109 1.00 97.00 83 VAL A O 1
ATOM 639 N N . LEU A 1 84 ? -4.861 -3.306 -1.095 1.00 95.62 84 LEU A N 1
ATOM 640 C CA . LEU A 1 84 ? -5.798 -2.223 -1.413 1.00 95.62 84 LEU A CA 1
ATOM 641 C C . LEU A 1 84 ? -7.245 -2.611 -1.079 1.00 95.62 84 LEU A C 1
ATOM 643 O O . LEU A 1 84 ? -7.992 -1.778 -0.572 1.00 95.62 84 LEU A O 1
ATOM 647 N N . GLY A 1 85 ? -7.615 -3.882 -1.261 1.00 95.50 85 GLY A N 1
ATOM 648 C CA . GLY A 1 85 ? -8.896 -4.414 -0.799 1.00 95.50 85 GLY A CA 1
ATOM 649 C C . GLY A 1 85 ? -9.038 -4.367 0.726 1.00 95.50 85 GLY A C 1
ATOM 650 O O . GLY A 1 85 ? -10.095 -3.993 1.237 1.00 95.50 85 GLY A O 1
ATOM 651 N N . LEU A 1 86 ? -7.968 -4.668 1.470 1.00 95.81 86 LEU A N 1
ATOM 652 C CA . LEU A 1 86 ? -7.919 -4.433 2.917 1.00 95.81 86 LEU A CA 1
ATOM 653 C C . LEU A 1 86 ? -8.116 -2.945 3.240 1.00 95.81 86 LEU A C 1
ATOM 655 O O . LEU A 1 86 ? -8.892 -2.610 4.135 1.00 95.81 86 LEU A O 1
ATOM 659 N N . HIS A 1 87 ? -7.454 -2.046 2.511 1.00 94.94 87 HIS A N 1
ATOM 660 C CA . HIS A 1 87 ? -7.591 -0.610 2.737 1.00 94.94 87 HIS A CA 1
ATOM 661 C C . HIS A 1 87 ? -9.029 -0.116 2.515 1.00 94.94 87 HIS A C 1
ATOM 663 O O . HIS A 1 87 ? -9.560 0.621 3.350 1.00 94.94 87 HIS A O 1
ATOM 669 N N . ASP A 1 88 ? -9.697 -0.584 1.456 1.00 94.06 88 ASP A N 1
ATOM 670 C CA . ASP A 1 88 ? -11.117 -0.312 1.205 1.00 94.06 88 ASP A CA 1
ATOM 671 C C . ASP A 1 88 ? -11.988 -0.735 2.403 1.00 94.06 88 ASP A C 1
ATOM 673 O O . ASP A 1 88 ? -12.846 0.025 2.866 1.00 94.06 88 ASP A O 1
ATOM 677 N N . GLN A 1 89 ? -11.739 -1.928 2.956 1.00 93.88 89 GLN A N 1
ATOM 678 C CA . GLN A 1 89 ? -12.458 -2.434 4.130 1.00 93.88 89 GLN A CA 1
ATOM 679 C C . GLN A 1 89 ? -12.188 -1.591 5.381 1.00 93.88 89 GLN A C 1
ATOM 681 O O . GLN A 1 89 ? -13.122 -1.272 6.122 1.00 93.88 89 GLN A O 1
ATOM 686 N N . GLN A 1 90 ? -10.935 -1.192 5.6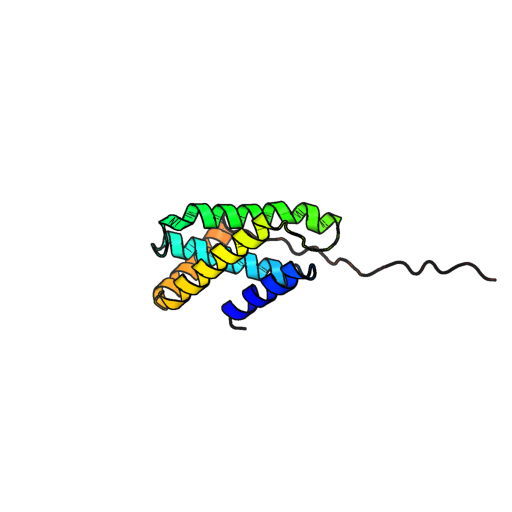11 1.00 93.88 90 GLN A N 1
ATOM 687 C CA . GLN A 1 90 ? -10.582 -0.313 6.723 1.00 93.88 90 GLN A CA 1
ATOM 688 C C . GLN A 1 90 ? -11.306 1.033 6.606 1.00 93.88 90 GLN A C 1
ATOM 690 O O . GLN A 1 90 ? -11.861 1.504 7.596 1.00 93.88 90 GLN A O 1
ATOM 695 N N . LEU A 1 91 ? -11.352 1.642 5.415 1.00 91.81 91 LEU A N 1
ATOM 696 C CA . LEU A 1 91 ? -12.046 2.914 5.188 1.00 91.81 91 LEU A CA 1
ATOM 697 C C . LEU A 1 91 ? -13.561 2.802 5.395 1.00 91.81 91 LEU A C 1
ATOM 699 O O . LEU A 1 91 ? -14.168 3.734 5.922 1.00 91.81 91 LEU A O 1
ATOM 703 N N . ALA A 1 92 ? -14.164 1.669 5.029 1.00 91.06 92 ALA A N 1
ATOM 704 C CA . ALA A 1 92 ? -15.587 1.420 5.249 1.00 91.06 92 ALA A CA 1
ATOM 705 C C . ALA A 1 92 ? -15.953 1.292 6.742 1.00 91.06 92 ALA A C 1
ATOM 707 O O . ALA A 1 92 ? -17.085 1.587 7.126 1.00 91.06 92 ALA A O 1
ATOM 708 N N . GLN A 1 93 ? -15.012 0.858 7.587 1.00 90.00 93 GLN A N 1
ATOM 709 C CA . GLN A 1 93 ? -15.245 0.588 9.011 1.00 90.00 93 GLN A CA 1
ATOM 710 C C . GLN A 1 93 ? -14.688 1.669 9.951 1.00 90.00 93 GLN A C 1
ATOM 712 O O . GLN A 1 93 ? -15.145 1.796 11.092 1.00 90.00 93 GLN A O 1
ATOM 717 N N . ALA A 1 94 ? -13.689 2.435 9.510 1.00 88.75 94 ALA A N 1
ATOM 718 C CA . ALA A 1 94 ? -13.014 3.430 10.329 1.00 88.75 94 ALA A CA 1
ATOM 719 C C . ALA A 1 94 ? -13.892 4.664 10.566 1.00 88.75 94 ALA A C 1
ATOM 721 O O . ALA A 1 94 ? -14.506 5.233 9.662 1.00 88.75 94 ALA A O 1
ATOM 722 N N . LYS A 1 95 ? -13.891 5.160 11.804 1.00 89.00 95 LYS A N 1
ATOM 723 C CA . LYS A 1 95 ? -14.496 6.449 12.136 1.00 89.00 95 LYS A CA 1
ATOM 724 C C . LYS A 1 95 ? -13.636 7.571 11.565 1.00 89.00 95 LYS A C 1
ATOM 726 O O . LYS A 1 95 ? -12.409 7.500 11.538 1.00 89.00 95 LYS A O 1
ATOM 731 N N . GLN A 1 96 ? -14.263 8.703 11.251 1.00 87.50 96 GLN A N 1
ATOM 732 C CA . GLN A 1 96 ? -13.561 9.881 10.724 1.00 87.50 96 GLN A CA 1
ATOM 733 C C . GLN A 1 96 ? -12.394 10.358 11.618 1.00 87.50 96 GLN A C 1
ATOM 735 O O . GLN A 1 96 ? -11.412 10.907 11.124 1.00 87.50 96 GLN A O 1
ATOM 740 N N . LYS A 1 97 ? -12.484 10.157 12.942 1.00 87.56 97 LYS A N 1
ATOM 741 C CA . LYS A 1 97 ? -11.391 10.467 13.878 1.00 87.56 97 LYS A CA 1
ATOM 742 C C . LYS A 1 97 ? -10.159 9.589 13.632 1.00 87.56 97 LYS A C 1
ATOM 744 O O . LYS A 1 97 ? -9.061 10.131 13.588 1.00 87.56 97 LYS A O 1
ATOM 749 N N . GLU A 1 98 ? -10.353 8.291 13.424 1.00 86.62 98 GLU A N 1
ATOM 750 C CA . GLU A 1 98 ? -9.280 7.319 13.184 1.00 86.62 98 GLU A CA 1
ATOM 751 C C . GLU A 1 98 ? -8.602 7.591 11.838 1.00 86.62 98 GLU A C 1
ATOM 753 O O . GLU A 1 98 ? -7.380 7.628 11.761 1.00 86.62 98 GLU A O 1
ATOM 758 N N . ILE A 1 99 ? -9.380 7.925 10.801 1.00 87.31 99 ILE A N 1
ATOM 759 C CA . ILE A 1 99 ? -8.836 8.338 9.496 1.00 87.31 99 ILE A CA 1
ATOM 760 C C . ILE A 1 99 ? -7.951 9.586 9.649 1.00 87.31 99 ILE A C 1
ATOM 762 O O . ILE A 1 99 ? -6.841 9.637 9.123 1.00 87.31 99 ILE A O 1
ATOM 766 N N . ARG A 1 100 ? -8.395 10.592 10.418 1.00 88.50 100 ARG A N 1
ATOM 767 C CA . ARG A 1 100 ? -7.575 11.786 10.698 1.00 88.50 100 ARG A CA 1
ATOM 768 C C . ARG A 1 100 ? -6.300 11.451 11.474 1.00 88.50 100 ARG A C 1
ATOM 770 O O . ARG A 1 100 ? -5.270 12.083 11.240 1.00 88.50 100 ARG A O 1
ATOM 777 N N . GLU A 1 101 ? -6.359 10.511 12.411 1.00 88.00 101 GLU A N 1
ATOM 778 C CA . GLU A 1 101 ? -5.191 10.047 13.168 1.00 88.00 101 GLU A CA 1
ATOM 779 C C . GLU A 1 101 ? -4.204 9.295 12.272 1.00 88.00 101 GLU A C 1
ATOM 781 O O . GLU A 1 101 ? -3.011 9.593 12.333 1.00 88.00 101 GLU A O 1
ATOM 786 N N . ALA A 1 102 ? -4.695 8.443 11.370 1.00 87.06 102 ALA A N 1
ATOM 787 C CA . ALA A 1 102 ? -3.893 7.779 10.348 1.00 87.06 102 ALA A CA 1
ATOM 788 C C . ALA A 1 102 ? -3.201 8.797 9.425 1.00 87.06 102 ALA A C 1
ATOM 790 O O . ALA A 1 102 ? -1.987 8.736 9.249 1.00 87.06 102 ALA A O 1
ATOM 791 N N . CYS A 1 103 ? -3.908 9.826 8.935 1.00 85.94 103 CYS A N 1
ATOM 792 C CA . CYS A 1 103 ? -3.281 10.890 8.136 1.00 85.94 103 CYS A CA 1
ATOM 793 C C . CYS A 1 103 ? -2.178 11.640 8.905 1.00 85.94 103 CYS A C 1
ATOM 795 O O . CYS A 1 103 ? -1.141 11.995 8.341 1.00 85.94 103 CYS A O 1
ATOM 797 N N . LYS A 1 104 ? -2.380 11.902 10.204 1.00 85.38 104 LYS A N 1
ATOM 798 C CA . LYS A 1 104 ? -1.343 12.506 11.060 1.00 85.38 104 LYS A CA 1
ATOM 799 C C . LYS A 1 104 ? -0.164 11.558 11.263 1.00 85.38 104 LYS A C 1
ATOM 801 O O . LYS A 1 104 ? 0.974 12.016 11.305 1.00 85.38 104 LYS A O 1
ATOM 806 N N . TYR A 1 105 ? -0.422 10.262 11.410 1.00 82.50 105 TYR A N 1
ATOM 807 C CA . TYR A 1 105 ? 0.608 9.236 11.527 1.00 82.50 105 TYR A CA 1
ATOM 808 C C . TYR A 1 105 ? 1.462 9.164 10.257 1.00 82.50 105 TYR A C 1
ATOM 810 O O . TYR A 1 105 ? 2.671 9.347 10.356 1.00 82.50 105 TYR A O 1
ATOM 818 N N . VAL A 1 106 ? 0.849 9.037 9.074 1.00 82.19 106 VAL A N 1
ATOM 819 C CA . VAL A 1 106 ? 1.562 9.036 7.782 1.00 82.19 106 VAL A CA 1
ATOM 820 C C . VAL A 1 106 ? 2.405 10.302 7.625 1.00 82.19 106 VAL A C 1
ATOM 822 O O . VAL A 1 106 ? 3.585 10.224 7.298 1.00 82.19 106 VAL A O 1
ATOM 825 N N . ASN A 1 107 ? 1.856 11.477 7.949 1.00 77.12 107 ASN A N 1
ATOM 826 C CA . ASN A 1 107 ? 2.629 12.720 7.908 1.00 77.12 107 ASN A CA 1
ATOM 827 C C . ASN A 1 107 ? 3.818 12.724 8.877 1.00 77.12 107 ASN A C 1
ATOM 829 O O . ASN A 1 107 ? 4.878 13.228 8.517 1.00 77.12 107 ASN A O 1
ATOM 833 N N . ARG A 1 108 ? 3.680 12.168 10.087 1.00 74.06 108 ARG A N 1
ATOM 834 C CA . ARG A 1 108 ? 4.793 12.049 11.045 1.00 74.06 108 ARG A CA 1
ATOM 835 C C . ARG A 1 108 ? 5.863 11.087 10.546 1.00 74.06 108 ARG A C 1
ATOM 837 O O . ARG A 1 108 ? 7.033 11.452 10.527 1.00 74.06 108 ARG A O 1
ATOM 844 N N . GLN A 1 109 ? 5.465 9.912 10.072 1.00 70.56 109 GLN A N 1
ATOM 845 C CA . GLN A 1 109 ? 6.403 8.919 9.556 1.00 70.56 109 GLN A CA 1
ATOM 846 C C . GLN A 1 109 ? 7.111 9.392 8.278 1.00 70.56 109 GLN A C 1
ATOM 848 O O . GLN A 1 109 ? 8.277 9.072 8.073 1.00 70.56 109 GLN A O 1
ATOM 853 N N . ARG A 1 110 ? 6.479 10.267 7.482 1.00 68.25 110 ARG A N 1
ATOM 854 C CA . ARG A 1 110 ? 7.127 10.949 6.350 1.00 68.25 110 ARG A CA 1
ATOM 855 C C . ARG A 1 110 ? 8.337 11.793 6.766 1.00 68.25 110 ARG A C 1
ATOM 857 O O . ARG A 1 110 ? 9.254 11.947 5.968 1.00 68.25 110 ARG A O 1
ATOM 864 N N . HIS A 1 111 ? 8.339 12.345 7.980 1.00 60.28 111 HIS A N 1
ATOM 865 C CA . HIS A 1 111 ? 9.490 13.078 8.521 1.00 60.28 111 HIS A CA 1
ATOM 866 C C . HIS A 1 111 ? 10.542 12.141 9.136 1.00 60.28 111 HIS A C 1
ATOM 868 O O . HIS A 1 111 ? 11.699 12.530 9.238 1.00 60.28 111 HIS A O 1
ATOM 874 N N . ALA A 1 112 ? 10.150 10.923 9.527 1.00 61.97 112 ALA A N 1
ATOM 875 C CA . ALA A 1 112 ? 11.031 9.912 10.113 1.00 61.97 112 ALA A CA 1
ATOM 876 C C . ALA A 1 112 ? 11.674 8.965 9.079 1.00 61.97 112 ALA A C 1
ATOM 878 O O . ALA A 1 112 ? 12.594 8.237 9.428 1.00 61.97 112 ALA A O 1
ATOM 879 N N . GLY A 1 113 ? 11.198 8.963 7.828 1.00 62.06 113 GLY A N 1
ATOM 880 C CA . GLY A 1 113 ? 11.695 8.090 6.755 1.00 62.06 113 GLY A CA 1
ATOM 881 C C . GLY A 1 113 ? 11.008 6.720 6.658 1.00 62.06 113 GLY A C 1
ATOM 882 O O . GLY A 1 113 ? 11.345 5.945 5.775 1.00 62.06 113 GLY A O 1
ATOM 883 N N . ASN A 1 114 ? 10.006 6.434 7.495 1.00 60.00 114 ASN A N 1
ATOM 884 C CA . ASN A 1 114 ? 9.310 5.133 7.542 1.00 60.00 114 ASN A CA 1
ATOM 885 C C . ASN A 1 114 ? 8.066 5.068 6.635 1.00 60.00 114 ASN A C 1
ATOM 887 O O . ASN A 1 114 ? 7.137 4.301 6.876 1.00 60.00 114 ASN A O 1
ATOM 891 N N . VAL A 1 115 ? 7.985 5.950 5.644 1.00 68.38 115 VAL A N 1
ATOM 892 C CA . VAL A 1 115 ? 6.888 6.021 4.674 1.00 68.38 115 VAL A CA 1
ATOM 893 C C . VAL A 1 115 ? 7.524 5.940 3.314 1.00 68.38 115 VAL A C 1
ATOM 895 O O . VAL A 1 115 ? 8.456 6.693 3.027 1.00 68.38 115 VAL A O 1
ATOM 898 N N . ILE A 1 116 ? 6.990 5.067 2.468 1.00 71.31 116 ILE A N 1
ATOM 899 C CA . ILE A 1 116 ? 7.485 4.972 1.104 1.00 71.31 116 ILE A CA 1
ATOM 900 C C . ILE A 1 116 ? 7.142 6.256 0.377 1.00 71.31 116 ILE A C 1
ATOM 902 O O . ILE A 1 116 ? 5.979 6.669 0.316 1.00 71.31 116 ILE A O 1
ATOM 906 N N . ARG A 1 117 ? 8.185 6.856 -0.185 1.00 65.94 117 ARG A N 1
ATOM 907 C CA . ARG A 1 117 ? 8.102 7.914 -1.171 1.00 65.94 117 ARG A CA 1
ATOM 908 C C . ARG A 1 117 ? 8.789 7.393 -2.416 1.00 65.94 117 ARG A C 1
ATOM 910 O O . ARG A 1 117 ? 9.974 7.092 -2.363 1.00 65.94 117 ARG A O 1
ATOM 917 N N . LEU A 1 118 ? 8.035 7.309 -3.497 1.00 63.38 118 LEU A N 1
ATOM 918 C CA . LEU A 1 118 ? 8.626 7.129 -4.809 1.00 63.38 118 LEU A CA 1
ATOM 919 C C . LEU A 1 118 ? 9.034 8.525 -5.267 1.00 63.38 118 LEU A C 1
ATOM 921 O O . LEU A 1 118 ? 8.232 9.46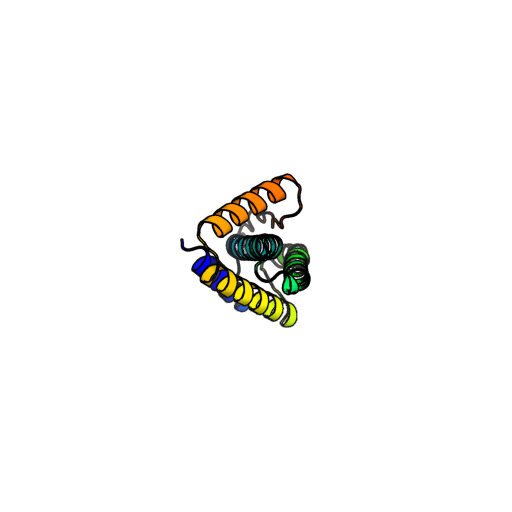4 -5.206 1.00 63.38 118 LEU A O 1
ATOM 925 N N . GLU A 1 119 ? 10.306 8.708 -5.596 1.00 58.06 119 GLU A N 1
ATOM 926 C CA . GLU A 1 119 ? 10.755 10.003 -6.097 1.00 58.06 119 GLU A CA 1
ATOM 927 C C . GLU A 1 119 ? 10.182 10.197 -7.503 1.00 58.06 119 GLU A C 1
ATOM 929 O O . GLU A 1 119 ? 10.210 9.264 -8.307 1.00 58.06 119 GLU A O 1
ATOM 934 N N . GLU A 1 120 ? 9.673 11.392 -7.822 1.00 48.22 120 GLU A N 1
ATOM 935 C CA . GLU A 1 120 ? 9.325 11.713 -9.210 1.00 48.22 120 GLU A CA 1
ATOM 936 C C . GLU A 1 120 ? 10.546 11.427 -10.090 1.00 48.22 120 GLU A C 1
ATOM 938 O O . GLU A 1 120 ? 11.658 11.899 -9.824 1.00 48.22 120 GLU A O 1
ATOM 943 N N . VAL A 1 121 ? 10.366 10.611 -11.126 1.00 45.97 121 VAL A N 1
ATOM 944 C CA . VAL A 1 121 ? 11.353 10.491 -12.185 1.00 45.97 121 VAL A CA 1
ATOM 945 C C . VAL A 1 121 ? 11.314 11.834 -12.897 1.00 45.97 121 VAL A C 1
ATOM 947 O O . VAL A 1 121 ? 10.382 12.127 -13.643 1.00 45.97 121 VAL A O 1
ATOM 950 N N . ALA A 1 122 ? 12.296 12.691 -12.599 1.00 38.75 122 ALA A N 1
ATOM 951 C CA . ALA A 1 122 ? 12.508 13.930 -13.332 1.00 38.75 122 ALA A CA 1
ATOM 952 C C . ALA A 1 122 ? 12.390 13.615 -14.829 1.00 38.75 122 ALA A C 1
ATOM 954 O O . ALA A 1 122 ? 13.097 12.735 -15.313 1.00 38.75 122 ALA A O 1
ATOM 955 N N . GLY A 1 123 ? 11.415 14.268 -15.469 1.00 39.34 123 GLY A N 1
ATOM 956 C CA . GLY A 1 123 ? 10.921 14.058 -16.828 1.00 39.34 123 GLY A CA 1
ATOM 957 C C . GLY A 1 123 ? 11.656 13.011 -17.658 1.00 39.34 123 GLY A C 1
ATOM 958 O O . GLY A 1 123 ? 12.773 13.240 -18.115 1.00 39.34 123 GLY A O 1
ATOM 959 N N . HIS A 1 124 ? 10.973 11.911 -17.980 1.00 42.31 124 HIS A N 1
ATOM 960 C CA . HIS A 1 124 ? 11.237 11.263 -19.259 1.00 42.31 124 HIS A CA 1
ATOM 961 C C . HIS A 1 124 ? 10.738 12.227 -20.340 1.00 42.31 124 HIS A C 1
ATOM 963 O O . HIS A 1 124 ? 9.597 12.130 -20.807 1.00 42.31 124 HIS A O 1
ATOM 969 N N . ASP A 1 125 ? 11.571 13.218 -20.663 1.00 37.91 125 ASP A N 1
ATOM 970 C CA . ASP A 1 125 ? 11.422 14.009 -21.868 1.00 37.91 125 ASP A CA 1
ATOM 971 C C . ASP A 1 125 ? 11.246 13.015 -23.009 1.00 37.91 125 ASP A C 1
ATOM 973 O O . ASP A 1 125 ? 12.102 12.178 -23.303 1.00 37.91 125 ASP A O 1
ATOM 977 N N . ARG A 1 126 ? 10.063 13.066 -23.617 1.00 42.28 126 ARG A N 1
ATOM 978 C CA . ARG A 1 126 ? 9.801 12.416 -24.889 1.00 42.28 126 ARG A CA 1
ATOM 979 C C . ARG A 1 126 ? 10.607 13.149 -25.955 1.00 42.28 126 ARG A C 1
ATOM 981 O O . ARG A 1 126 ? 10.042 13.878 -26.758 1.00 42.28 126 ARG A O 1
ATOM 988 N N . GLU A 1 127 ? 11.904 12.905 -26.002 1.00 39.44 127 GLU A N 1
ATOM 989 C CA . GLU A 1 127 ? 12.689 13.052 -27.221 1.00 39.44 127 GLU A CA 1
ATOM 990 C C . GLU A 1 127 ? 13.022 11.652 -27.730 1.00 39.44 127 GLU A C 1
ATOM 992 O O . GLU A 1 127 ? 14.156 11.185 -27.766 1.00 39.44 127 GLU A O 1
ATOM 997 N N . ALA A 1 128 ? 11.956 10.956 -28.139 1.00 39.94 128 ALA A 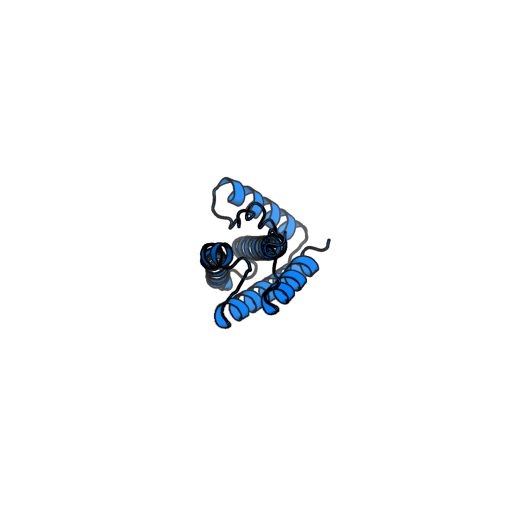N 1
ATOM 998 C CA . ALA A 1 128 ? 12.087 9.916 -29.139 1.00 39.94 128 ALA A CA 1
ATOM 999 C C . ALA A 1 128 ? 12.647 10.581 -30.401 1.00 39.94 128 ALA A C 1
ATOM 1001 O O . ALA A 1 128 ? 12.023 11.479 -30.970 1.00 39.94 128 ALA A O 1
ATOM 1002 N N . GLY A 1 129 ? 13.847 10.153 -30.786 1.00 42.94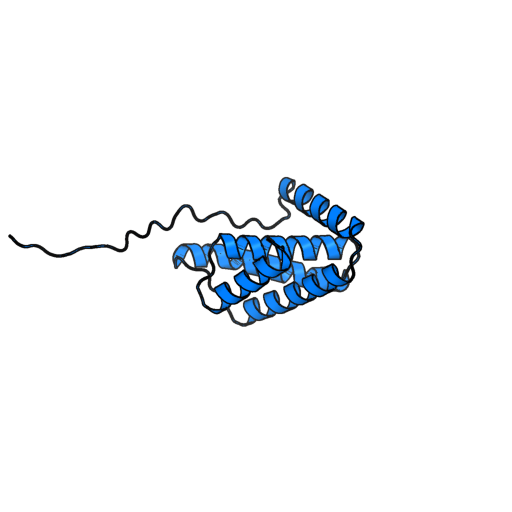 129 GLY A N 1
ATOM 1003 C CA . GLY A 1 129 ? 14.588 10.684 -31.913 1.00 42.94 129 GLY A CA 1
ATOM 1004 C C . GLY A 1 129 ? 13.746 10.844 -33.176 1.00 42.94 129 GLY A C 1
ATOM 1005 O O . GLY A 1 129 ? 13.072 9.924 -33.640 1.00 42.94 129 GLY A O 1
ATOM 1006 N N . ILE A 1 130 ? 13.879 12.019 -33.782 1.00 44.84 130 ILE A N 1
ATOM 1007 C CA . ILE A 1 130 ? 13.795 12.155 -35.230 1.00 44.84 130 ILE A CA 1
ATOM 1008 C C . ILE A 1 130 ? 15.234 12.321 -35.715 1.00 44.84 130 ILE A C 1
ATOM 1010 O O . ILE A 1 130 ? 15.674 13.406 -36.080 1.00 44.84 130 ILE A O 1
ATOM 1014 N N . GLU A 1 131 ? 15.972 11.212 -35.747 1.00 47.59 131 GLU A N 1
ATOM 1015 C CA . GLU A 1 131 ? 16.903 11.019 -36.850 1.00 47.59 131 GLU A CA 1
ATOM 1016 C C . GLU A 1 131 ? 16.050 10.765 -38.096 1.00 47.59 131 GLU A C 1
ATOM 1018 O O . GLU A 1 131 ? 15.527 9.674 -38.328 1.00 47.59 131 GLU A O 1
ATOM 1023 N N . ARG A 1 132 ? 15.879 11.802 -38.913 1.00 41.31 132 ARG A N 1
ATOM 1024 C CA . ARG A 1 132 ? 15.620 11.629 -40.339 1.00 41.31 132 ARG A CA 1
ATOM 1025 C C . ARG A 1 132 ? 16.756 12.288 -41.099 1.00 41.31 132 ARG A C 1
ATOM 1027 O O . ARG A 1 132 ? 16.773 13.495 -41.276 1.00 41.31 132 ARG A O 1
ATOM 1034 N N . GLY A 1 133 ? 17.701 11.438 -41.491 1.00 39.66 133 GLY A N 1
ATOM 1035 C CA . GLY A 1 133 ? 18.155 11.298 -42.871 1.00 39.66 133 GLY A CA 1
ATOM 1036 C C . GLY A 1 133 ? 18.521 12.568 -43.638 1.00 39.66 133 GLY A C 1
ATOM 1037 O O . GLY A 1 133 ? 17.660 13.324 -44.069 1.00 39.66 133 GLY A O 1
ATOM 1038 N N . SER A 1 134 ? 19.820 12.673 -43.901 1.00 44.84 134 SER A N 1
ATOM 1039 C CA . SER A 1 134 ? 20.460 13.317 -45.053 1.00 44.84 134 SER A CA 1
ATOM 1040 C C . SER A 1 134 ? 19.592 13.464 -46.321 1.00 44.84 134 SER A C 1
ATOM 1042 O O . SER A 1 134 ? 19.047 12.477 -46.813 1.00 44.84 134 SER A O 1
ATOM 1044 N N . ALA A 1 135 ? 19.540 14.694 -46.846 1.00 46.00 135 ALA A N 1
ATOM 1045 C CA . ALA A 1 135 ? 19.421 15.131 -48.251 1.00 46.00 135 ALA A CA 1
ATOM 1046 C C . ALA A 1 135 ? 19.242 16.669 -48.184 1.00 46.00 135 ALA A C 1
ATOM 1048 O O . ALA A 1 135 ? 18.328 17.118 -47.502 1.00 46.00 135 ALA A O 1
ATOM 1049 N N . VAL A 1 136 ? 20.045 17.570 -48.756 1.00 44.69 136 VAL A N 1
ATOM 1050 C CA . VAL A 1 136 ? 20.961 17.609 -49.909 1.00 44.69 136 VAL A CA 1
ATOM 1051 C C . VAL A 1 136 ? 22.040 18.651 -49.602 1.00 44.69 136 VAL A C 1
ATOM 1053 O O . VAL A 1 136 ? 21.692 19.645 -48.924 1.00 44.69 136 VAL A O 1
#